Protein AF-A0A0F9FMX0-F1 (afdb_monomer_lite)

pLDDT: mean 75.03, std 14.75, range [42.56, 93.94]

Foldseek 3Di:
DPPVVVVVVVVVCVVCPDPCPDDPPPPPPPPDDDADKFFFPDFPADAPDPPFFTWTQTPVRDIDGDPDRIDGDPVRRVVVVPD

Organism: NCBI:txid412755

Structure (mmCIF, N/CA/C/O backbone):
data_AF-A0A0F9FMX0-F1
#
_entry.id   AF-A0A0F9FMX0-F1
#
loop_
_atom_site.group_PDB
_atom_site.id
_atom_site.type_symbol
_atom_site.label_atom_id
_atom_site.label_alt_id
_atom_site.label_comp_id
_atom_site.label_asym_id
_atom_site.label_entity_id
_atom_site.label_seq_id
_atom_site.pdbx_PDB_ins_code
_atom_site.Cartn_x
_atom_site.Cartn_y
_atom_site.Cartn_z
_atom_site.occupancy
_atom_site.B_iso_or_equiv
_atom_site.auth_seq_id
_atom_site.auth_comp_id
_atom_site.auth_asym_id
_atom_site.auth_atom_id
_atom_site.pdbx_PDB_model_num
ATOM 1 N N . MET A 1 1 ? 42.261 19.124 44.326 1.00 54.97 1 MET A N 1
ATOM 2 C CA . MET A 1 1 ? 41.391 17.931 44.215 1.00 54.97 1 MET A CA 1
ATOM 3 C C . MET A 1 1 ? 40.833 17.751 42.794 1.00 54.97 1 MET A C 1
ATOM 5 O O . MET A 1 1 ? 39.681 17.393 42.645 1.00 54.97 1 MET A O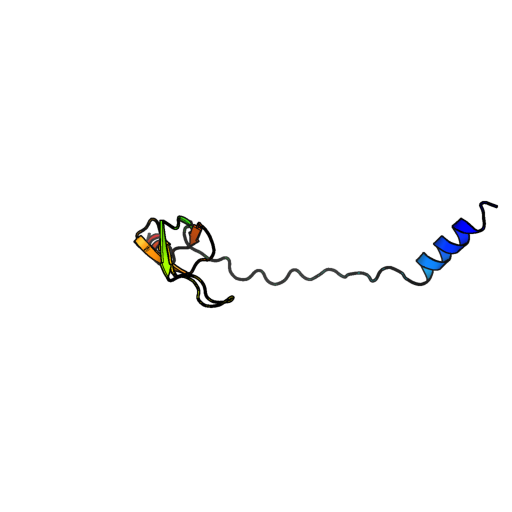 1
ATOM 9 N N . PHE A 1 2 ? 41.638 17.968 41.745 1.00 50.16 2 PHE A N 1
ATOM 10 C CA . PHE A 1 2 ? 41.180 17.908 40.339 1.00 50.16 2 PHE A CA 1
ATOM 11 C C . PHE A 1 2 ? 41.668 16.643 39.597 1.00 50.16 2 PHE A C 1
ATOM 13 O O . PHE A 1 2 ? 41.164 16.274 38.548 1.00 50.16 2 PHE A O 1
ATOM 20 N N . TRP A 1 3 ? 42.645 15.935 40.174 1.00 42.75 3 TRP A N 1
ATOM 21 C CA . TRP A 1 3 ? 43.333 14.804 39.539 1.00 42.75 3 TRP A CA 1
ATOM 22 C C . TRP A 1 3 ? 42.681 13.434 39.778 1.00 42.75 3 TRP A C 1
ATOM 24 O O . TRP A 1 3 ? 43.067 12.455 39.146 1.00 42.75 3 TRP A O 1
ATOM 34 N N . ARG A 1 4 ? 41.721 13.330 40.708 1.00 54.56 4 ARG A N 1
ATOM 35 C CA . ARG A 1 4 ? 41.051 12.052 41.016 1.00 54.56 4 ARG A CA 1
ATOM 36 C C . ARG A 1 4 ? 39.896 11.736 40.056 1.00 54.56 4 ARG A C 1
ATOM 38 O O . ARG A 1 4 ? 39.654 10.558 39.821 1.00 54.56 4 ARG A O 1
ATOM 45 N N . GLU A 1 5 ? 39.249 12.753 39.483 1.00 51.75 5 GLU A N 1
ATOM 46 C CA . GLU A 1 5 ? 38.140 12.612 38.519 1.00 51.75 5 GLU A CA 1
ATOM 47 C C . GLU A 1 5 ? 38.637 12.024 37.185 1.00 51.75 5 GLU A C 1
ATOM 49 O O . GLU A 1 5 ? 38.191 10.960 36.763 1.00 51.75 5 GLU A O 1
ATOM 54 N N . LEU A 1 6 ? 39.676 12.639 36.601 1.00 56.25 6 LEU A N 1
ATOM 55 C CA . LEU A 1 6 ? 40.271 12.241 35.316 1.00 56.25 6 LEU A CA 1
ATOM 56 C C . LEU A 1 6 ? 40.777 10.792 35.298 1.00 56.25 6 LEU A C 1
ATOM 58 O O . LEU A 1 6 ? 40.755 10.135 34.259 1.00 56.25 6 LEU A O 1
ATOM 62 N N . LYS A 1 7 ? 41.217 10.274 36.453 1.00 57.75 7 LYS A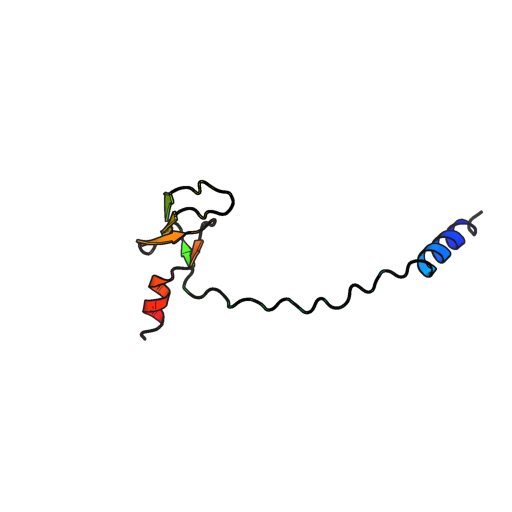 N 1
ATOM 63 C CA . LYS A 1 7 ? 41.743 8.907 36.582 1.00 57.75 7 LYS A CA 1
ATOM 64 C C . LYS A 1 7 ? 40.646 7.836 36.564 1.00 57.75 7 LYS A C 1
ATOM 66 O O . LYS A 1 7 ? 40.932 6.690 36.238 1.00 57.75 7 LYS A O 1
ATOM 71 N N . ARG A 1 8 ? 39.398 8.184 36.910 1.00 56.97 8 ARG A N 1
ATOM 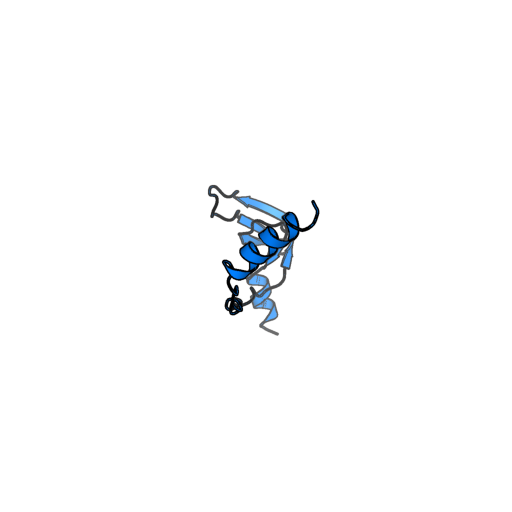72 C CA . ARG A 1 8 ? 38.246 7.269 36.798 1.00 56.97 8 ARG A CA 1
ATOM 73 C C . ARG A 1 8 ? 37.751 7.153 35.360 1.00 56.97 8 ARG A C 1
ATOM 75 O O . ARG A 1 8 ? 37.408 6.056 34.934 1.00 56.97 8 ARG A O 1
ATOM 82 N N . GLU A 1 9 ? 37.759 8.254 34.615 1.00 54.09 9 GLU A N 1
ATOM 83 C CA . GLU A 1 9 ? 37.305 8.282 33.218 1.00 54.09 9 GLU A CA 1
ATOM 84 C C . GLU A 1 9 ? 38.238 7.508 32.275 1.00 54.09 9 GLU A C 1
ATOM 86 O O . GLU A 1 9 ? 37.782 6.906 31.303 1.00 54.09 9 GLU A O 1
ATOM 91 N N . THR A 1 10 ? 39.537 7.461 32.584 1.00 57.03 10 THR A N 1
ATOM 92 C CA . THR A 1 10 ? 40.519 6.703 31.791 1.00 57.03 10 THR A CA 1
ATOM 93 C C . THR A 1 10 ? 40.346 5.192 31.949 1.00 57.03 10 THR A C 1
ATOM 95 O O . THR A 1 10 ? 40.326 4.474 30.954 1.00 57.03 10 THR A O 1
ATOM 98 N N . ILE A 1 11 ? 40.130 4.708 33.176 1.00 59.28 11 ILE A N 1
ATOM 99 C CA . ILE A 1 11 ? 39.953 3.270 33.452 1.00 59.28 11 ILE A CA 1
ATOM 100 C C . ILE A 1 11 ? 38.677 2.727 32.784 1.00 59.28 11 ILE A C 1
ATOM 102 O O . ILE A 1 11 ? 38.662 1.601 32.290 1.00 59.28 11 ILE A O 1
ATOM 106 N N . ALA A 1 12 ? 37.611 3.531 32.731 1.00 58.84 12 ALA A N 1
ATOM 107 C CA . ALA A 1 1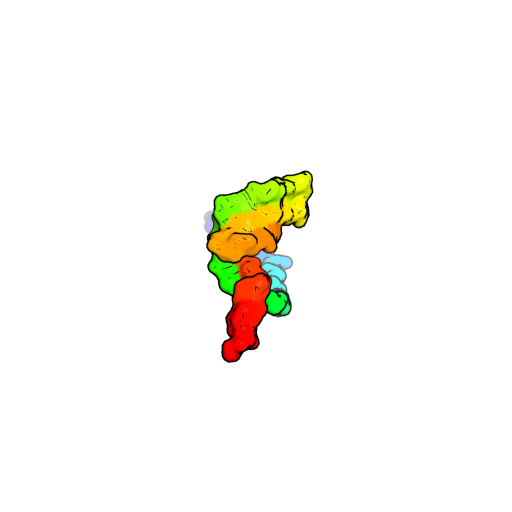2 ? 36.353 3.130 32.104 1.00 58.84 12 ALA A CA 1
ATOM 108 C C . ALA A 1 12 ? 36.474 2.927 30.580 1.00 58.84 12 ALA A C 1
ATOM 110 O O . ALA A 1 12 ? 35.820 2.037 30.040 1.00 58.84 12 ALA A O 1
ATOM 111 N N . ASN A 1 13 ? 37.328 3.704 29.901 1.00 56.56 13 ASN A N 1
ATOM 112 C CA . ASN A 1 13 ? 37.554 3.589 28.454 1.00 56.56 13 ASN A CA 1
ATOM 113 C C . ASN A 1 13 ? 38.508 2.447 28.061 1.00 56.56 13 ASN A C 1
ATOM 115 O O . ASN A 1 13 ? 38.396 1.933 26.953 1.00 56.56 13 ASN A O 1
ATOM 119 N N . GLU A 1 14 ? 39.424 2.025 28.940 1.00 57.84 14 GLU A N 1
ATOM 120 C CA . GLU A 1 14 ? 40.321 0.887 28.660 1.00 57.84 14 GLU A CA 1
ATOM 121 C C . GLU A 1 14 ? 39.646 -0.480 28.852 1.00 57.84 14 GLU A C 1
ATOM 123 O O . GLU A 1 14 ? 39.959 -1.426 28.132 1.00 57.84 14 GLU A O 1
ATOM 128 N N . LEU A 1 15 ? 38.714 -0.608 29.805 1.00 59.69 15 LEU A N 1
ATOM 129 C CA . LEU A 1 15 ? 38.086 -1.897 30.144 1.00 59.69 15 LEU A CA 1
ATOM 130 C C . LEU A 1 15 ? 36.878 -2.260 29.270 1.00 59.69 15 LEU A C 1
ATOM 132 O O . LEU A 1 15 ? 36.518 -3.433 29.192 1.00 59.69 15 LEU A O 1
ATOM 136 N N . TYR A 1 16 ? 36.267 -1.281 28.605 1.00 60.88 16 TYR A N 1
ATOM 137 C CA . TYR A 1 16 ? 35.145 -1.487 27.693 1.00 60.88 16 TYR A CA 1
ATOM 138 C C . TYR A 1 16 ? 35.373 -0.684 26.415 1.00 60.88 16 TYR A C 1
ATOM 140 O O . TYR A 1 16 ? 34.723 0.348 26.221 1.00 60.88 16 TYR A O 1
ATOM 148 N N . PRO A 1 17 ? 36.274 -1.133 25.519 1.00 66.62 17 PRO A N 1
ATOM 149 C CA . PRO A 1 17 ? 36.246 -0.617 24.164 1.00 66.62 17 PRO A CA 1
ATOM 150 C C . PRO A 1 17 ? 34.820 -0.835 23.636 1.00 66.62 17 PRO A C 1
ATOM 152 O O . PRO A 1 17 ? 34.275 -1.936 23.801 1.00 66.62 17 PRO A O 1
ATOM 155 N N . PRO A 1 18 ? 34.167 0.196 23.072 1.00 68.06 18 PRO A N 1
ATOM 156 C CA . PRO A 1 18 ? 32.844 0.019 22.503 1.00 68.06 18 PRO A CA 1
ATOM 157 C C . PRO A 1 18 ? 32.938 -1.128 21.494 1.00 68.06 18 PRO A C 1
ATOM 159 O O . PRO A 1 18 ? 33.885 -1.147 20.704 1.00 68.06 18 PRO A O 1
ATOM 162 N N . PRO A 1 19 ? 32.024 -2.113 21.540 1.00 67.56 19 PRO A N 1
ATOM 163 C CA . PRO A 1 19 ? 32.064 -3.199 20.582 1.00 67.56 19 PRO A CA 1
ATOM 164 C C . PRO A 1 19 ? 32.035 -2.570 19.196 1.00 67.56 19 PRO A C 1
ATOM 166 O O . PRO A 1 19 ? 31.152 -1.757 18.908 1.00 67.56 19 PRO A O 1
ATOM 169 N N . ASP A 1 20 ? 33.012 -2.921 18.361 1.00 66.06 20 ASP A N 1
ATOM 170 C CA . ASP A 1 20 ? 32.986 -2.587 16.948 1.00 66.06 20 ASP A CA 1
ATOM 171 C C . ASP A 1 20 ? 31.700 -3.192 16.387 1.00 66.06 20 ASP A C 1
ATOM 173 O O . ASP A 1 20 ? 31.613 -4.386 16.092 1.00 66.06 20 ASP A O 1
ATOM 177 N N . LEU A 1 21 ? 30.658 -2.361 16.303 1.00 63.22 21 LEU A N 1
ATOM 178 C CA . LEU A 1 21 ? 29.397 -2.653 15.645 1.00 63.22 21 LEU A CA 1
ATOM 179 C C . LEU A 1 21 ? 29.717 -2.729 14.159 1.00 63.22 21 LEU A C 1
ATOM 181 O O . LEU A 1 21 ? 29.514 -1.781 13.398 1.00 63.22 21 LEU A O 1
ATOM 185 N N . GLY A 1 22 ? 30.328 -3.848 13.773 1.00 59.16 22 GLY A N 1
ATOM 186 C CA . GLY A 1 22 ? 30.776 -4.107 12.428 1.00 59.16 22 GLY A CA 1
ATOM 187 C C . GLY A 1 22 ? 29.640 -3.790 11.477 1.00 59.16 22 GLY A C 1
ATOM 188 O O . GLY A 1 22 ? 28.571 -4.381 11.566 1.00 59.16 22 GLY A O 1
ATOM 189 N N . LYS A 1 23 ? 29.872 -2.834 10.573 1.00 63.16 23 LYS A N 1
ATOM 190 C CA . LYS A 1 23 ? 29.673 -3.092 9.150 1.00 63.16 23 LYS A CA 1
ATOM 191 C C . LYS A 1 23 ? 28.437 -3.912 8.805 1.00 63.16 23 LYS A C 1
ATOM 193 O O . LYS A 1 23 ? 28.657 -4.888 8.103 1.00 63.16 23 LYS A O 1
ATOM 198 N N . PHE A 1 24 ? 27.220 -3.601 9.280 1.00 62.09 24 PHE A N 1
ATOM 199 C CA . PHE A 1 24 ? 26.038 -4.405 8.941 1.00 62.09 24 PHE A CA 1
ATOM 200 C C . PHE A 1 24 ? 26.017 -4.552 7.417 1.00 62.09 24 PHE A C 1
ATOM 202 O O . PHE A 1 24 ? 25.856 -3.534 6.732 1.00 62.09 24 PHE A O 1
ATOM 209 N N . PRO A 1 25 ? 26.244 -5.756 6.854 1.00 64.56 25 PRO A N 1
ATOM 210 C CA . PRO A 1 25 ? 26.187 -5.920 5.417 1.00 64.56 25 PRO A CA 1
ATOM 211 C C . PRO A 1 25 ? 24.747 -5.602 5.053 1.00 64.56 25 PRO A C 1
ATOM 213 O O . PRO A 1 25 ? 23.831 -6.310 5.471 1.00 64.56 25 PRO A O 1
ATOM 216 N N . GLY A 1 26 ? 24.547 -4.459 4.390 1.00 61.00 26 GLY A N 1
ATOM 217 C CA . GLY A 1 26 ? 23.226 -3.921 4.109 1.00 61.00 26 GLY A CA 1
ATOM 218 C C . GLY A 1 26 ? 22.339 -5.038 3.582 1.00 61.00 26 GLY A C 1
ATOM 219 O O . GLY A 1 26 ? 22.670 -5.664 2.574 1.00 61.00 26 GLY A O 1
ATOM 220 N N . GLY A 1 27 ? 21.261 -5.334 4.314 1.00 65.56 27 GLY A N 1
ATOM 221 C CA . GLY A 1 27 ? 20.360 -6.426 3.971 1.00 65.56 27 GLY A CA 1
ATOM 222 C C . GLY A 1 27 ? 19.966 -6.323 2.502 1.00 65.56 27 GLY A C 1
ATOM 223 O O . GLY A 1 27 ? 19.724 -5.219 2.001 1.00 65.56 27 GLY A O 1
ATOM 224 N N . LYS A 1 28 ? 19.950 -7.461 1.793 1.00 68.75 28 LYS A N 1
ATOM 225 C CA . LYS A 1 28 ? 19.567 -7.520 0.377 1.00 68.75 28 LYS A CA 1
ATOM 226 C C . LYS A 1 28 ? 18.268 -6.735 0.204 1.00 68.75 28 LYS A C 1
ATOM 228 O O . LYS A 1 28 ? 17.224 -7.151 0.704 1.00 68.75 28 LYS A O 1
ATOM 233 N N . ARG A 1 29 ? 18.335 -5.583 -0.473 1.00 68.50 29 ARG A N 1
ATOM 234 C CA . ARG A 1 29 ? 17.139 -4.813 -0.822 1.00 68.50 29 ARG A CA 1
ATOM 235 C C . ARG A 1 29 ? 16.268 -5.750 -1.647 1.00 68.50 29 ARG A C 1
ATOM 237 O O . ARG A 1 29 ? 16.654 -6.137 -2.749 1.00 68.50 29 ARG A O 1
ATOM 244 N N . GLY A 1 30 ? 15.134 -6.163 -1.084 1.00 68.25 30 GLY A N 1
ATOM 245 C CA . GLY A 1 30 ? 14.158 -6.959 -1.817 1.00 68.25 30 GLY A CA 1
ATOM 246 C C . GLY A 1 30 ? 13.783 -6.249 -3.124 1.00 68.25 30 GLY A C 1
ATOM 247 O O . GLY A 1 30 ? 13.927 -5.024 -3.221 1.00 68.25 30 GLY A O 1
ATOM 248 N N . PRO A 1 31 ? 13.315 -6.983 -4.145 1.00 71.50 31 PRO A N 1
ATOM 249 C CA . PRO A 1 31 ? 12.965 -6.383 -5.423 1.00 71.50 31 PRO A CA 1
ATOM 250 C C . PRO A 1 31 ? 11.991 -5.222 -5.206 1.00 71.50 31 PRO A C 1
ATOM 252 O O . PRO A 1 31 ? 10.937 -5.379 -4.583 1.00 71.50 31 PRO A O 1
ATOM 255 N N . GLN A 1 32 ? 12.352 -4.042 -5.717 1.00 73.19 32 GLN A N 1
ATOM 256 C CA . GLN A 1 32 ? 11.508 -2.861 -5.600 1.00 73.19 32 GLN A CA 1
ATOM 257 C C . GLN A 1 32 ? 10.137 -3.172 -6.206 1.00 73.19 32 GLN A C 1
ATOM 259 O O . GLN A 1 32 ? 10.039 -3.620 -7.352 1.00 73.19 32 GLN A O 1
ATOM 264 N N . ARG A 1 33 ? 9.066 -2.944 -5.437 1.00 69.44 33 ARG A N 1
ATOM 265 C CA . ARG A 1 33 ? 7.697 -3.137 -5.932 1.00 69.44 33 ARG A CA 1
ATOM 266 C C . ARG A 1 33 ? 7.486 -2.249 -7.165 1.00 69.44 33 ARG A C 1
ATOM 268 O O . ARG A 1 33 ? 7.672 -1.036 -7.094 1.00 69.44 33 ARG A O 1
ATOM 275 N N . LYS A 1 34 ? 7.113 -2.859 -8.291 1.00 74.75 34 LYS A N 1
ATOM 276 C CA . LYS A 1 34 ? 6.943 -2.198 -9.599 1.00 74.75 34 LYS A CA 1
ATOM 277 C C . LYS A 1 34 ? 5.477 -1.814 -9.834 1.00 74.75 34 LYS A C 1
ATOM 279 O O . LYS A 1 34 ? 4.584 -2.485 -9.325 1.00 74.75 34 LYS A O 1
ATOM 284 N N . GLY A 1 35 ? 5.243 -0.791 -10.655 1.00 81.19 35 GLY A N 1
ATOM 285 C CA . GLY A 1 35 ? 3.912 -0.296 -11.036 1.00 81.19 35 GLY A CA 1
ATOM 286 C C . GLY A 1 35 ? 3.659 1.143 -10.574 1.00 81.19 35 GLY A C 1
ATOM 287 O O . GLY A 1 35 ? 4.310 1.587 -9.617 1.00 81.19 35 GLY A O 1
ATOM 288 N N . PRO A 1 36 ? 2.756 1.879 -11.247 1.00 87.06 36 PRO A N 1
ATOM 289 C CA . PRO A 1 36 ? 2.463 3.266 -10.909 1.00 87.06 36 PRO A CA 1
ATOM 290 C C . PRO A 1 36 ? 1.799 3.360 -9.533 1.00 87.06 36 PRO A C 1
ATOM 292 O O . PRO A 1 36 ? 1.003 2.497 -9.150 1.00 87.06 36 PRO A O 1
ATOM 295 N N . LEU A 1 37 ? 2.147 4.410 -8.789 1.00 90.00 37 LEU A N 1
ATOM 296 C CA . LEU A 1 37 ? 1.463 4.777 -7.552 1.00 90.00 37 LEU A CA 1
ATOM 297 C C . LEU A 1 37 ? 0.169 5.507 -7.908 1.00 90.00 37 LEU A C 1
ATOM 299 O O . LEU A 1 37 ? 0.199 6.489 -8.642 1.00 90.00 37 LEU A O 1
ATOM 303 N N . ARG A 1 38 ? -0.943 5.025 -7.367 1.00 90.56 38 ARG A N 1
ATOM 304 C CA . ARG A 1 38 ? -2.292 5.549 -7.577 1.00 90.56 38 ARG A CA 1
ATOM 305 C C . ARG A 1 38 ? -2.883 5.953 -6.234 1.00 90.56 38 ARG A C 1
ATOM 307 O O . ARG A 1 38 ? -2.562 5.326 -5.219 1.00 90.56 38 ARG A O 1
ATOM 314 N N . ARG A 1 39 ? -3.692 7.013 -6.206 1.00 93.94 39 ARG A N 1
ATOM 315 C CA . ARG A 1 39 ? -4.373 7.444 -4.978 1.00 93.94 39 ARG A CA 1
ATOM 316 C C . ARG A 1 39 ? -5.496 6.473 -4.631 1.00 93.94 39 ARG A C 1
ATOM 318 O O . ARG A 1 39 ? -6.136 5.925 -5.526 1.00 93.94 39 ARG A O 1
ATOM 325 N N . VAL A 1 40 ? -5.702 6.258 -3.338 1.00 92.75 40 VAL A N 1
ATOM 326 C CA . VAL A 1 40 ? -6.856 5.539 -2.799 1.00 92.75 40 VAL A CA 1
ATOM 327 C C . VAL A 1 40 ? -8.048 6.488 -2.790 1.00 92.75 40 VAL A C 1
ATOM 329 O O . VAL A 1 40 ? -7.957 7.580 -2.236 1.00 92.75 40 VAL A O 1
ATOM 332 N N . VAL A 1 41 ? -9.142 6.067 -3.418 1.00 93.75 41 VAL A N 1
ATOM 333 C CA . VAL A 1 41 ? -10.404 6.817 -3.493 1.00 93.75 41 VAL A CA 1
ATOM 334 C C . VAL A 1 41 ? -11.334 6.408 -2.360 1.00 93.75 41 VAL A C 1
ATOM 336 O O . VAL A 1 41 ? -11.957 7.257 -1.732 1.00 93.75 41 VAL A O 1
ATOM 339 N N . LYS A 1 42 ? -11.428 5.103 -2.087 1.00 92.12 42 LYS A N 1
ATOM 340 C CA . LYS A 1 42 ? -12.347 4.562 -1.086 1.00 92.12 42 LYS A CA 1
ATOM 341 C C . LYS A 1 42 ? -11.799 3.281 -0.471 1.00 92.12 42 LYS A C 1
ATOM 343 O 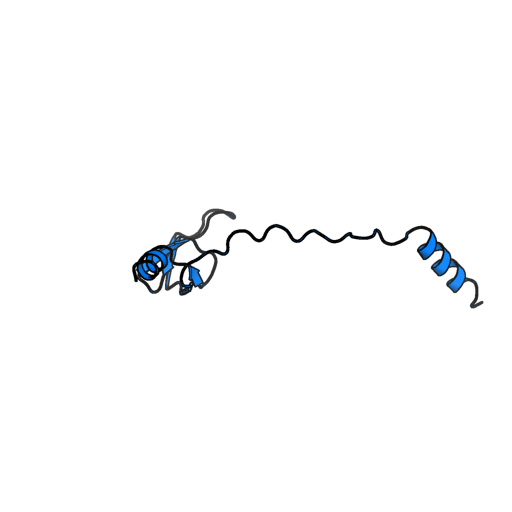O . LYS A 1 42 ? -11.229 2.453 -1.177 1.00 92.12 42 LYS A O 1
ATOM 348 N N . THR A 1 43 ? -12.024 3.089 0.822 1.00 91.44 43 THR A N 1
ATOM 349 C CA . THR A 1 43 ? -11.809 1.798 1.488 1.00 91.44 43 THR A CA 1
ATOM 350 C C . THR A 1 43 ? -13.074 0.956 1.342 1.00 91.44 43 THR A C 1
ATOM 352 O O . THR A 1 43 ? -14.162 1.404 1.692 1.00 91.44 43 THR A O 1
ATOM 355 N N . LEU A 1 44 ? -12.942 -0.236 0.759 1.00 90.81 44 LEU A N 1
ATOM 356 C CA . LEU A 1 44 ? -14.045 -1.172 0.522 1.00 90.81 44 LEU A CA 1
ATOM 357 C C . LEU A 1 44 ? -14.238 -2.127 1.699 1.00 90.81 44 LEU A C 1
ATOM 359 O O . LEU A 1 44 ? -15.371 -2.410 2.072 1.00 90.81 44 LEU A O 1
ATOM 363 N N . LYS A 1 45 ? -13.136 -2.618 2.275 1.00 90.31 45 LYS A N 1
ATOM 364 C CA . LYS A 1 45 ? -13.149 -3.484 3.455 1.00 90.31 45 LYS A CA 1
ATOM 365 C C . LYS A 1 45 ? -12.056 -3.041 4.418 1.00 90.31 45 LYS A C 1
ATOM 367 O O . LYS A 1 45 ? -10.899 -2.923 4.011 1.00 90.31 45 LYS A O 1
ATOM 372 N N . GLU A 1 46 ? -12.422 -2.804 5.670 1.00 86.69 46 GLU A N 1
ATOM 373 C CA . GLU A 1 46 ? -11.458 -2.534 6.735 1.00 86.69 46 GLU A CA 1
ATOM 374 C C . GLU A 1 46 ? -10.684 -3.808 7.103 1.00 86.69 46 GLU A C 1
ATOM 376 O O . GLU A 1 46 ? -11.137 -4.931 6.873 1.00 86.69 46 GLU A O 1
ATOM 381 N N . SER A 1 47 ? -9.470 -3.634 7.615 1.00 85.56 47 SER A N 1
ATOM 382 C CA . SER A 1 47 ? -8.649 -4.737 8.108 1.00 85.56 47 SER A CA 1
ATOM 383 C C . SER A 1 47 ? -9.179 -5.220 9.456 1.00 85.56 47 SER A C 1
ATOM 385 O O . SER A 1 47 ? -9.254 -4.429 10.392 1.00 85.56 47 SER A O 1
ATOM 387 N N . GLU A 1 48 ? -9.484 -6.510 9.570 1.00 80.94 48 GLU A N 1
ATOM 388 C CA . GLU A 1 48 ? -9.925 -7.127 10.831 1.00 80.94 48 GLU A CA 1
ATOM 389 C C . GLU A 1 48 ? -8.736 -7.515 11.739 1.00 80.94 48 GLU A C 1
ATOM 391 O O . GLU A 1 48 ? -8.905 -7.673 12.946 1.00 80.94 48 GLU A O 1
ATOM 396 N N . GLY A 1 49 ? -7.519 -7.617 11.187 1.00 80.31 49 GLY A N 1
ATOM 397 C CA . GLY A 1 49 ? -6.303 -7.993 11.911 1.00 80.31 49 GLY A CA 1
ATOM 398 C C . GLY A 1 49 ? -5.140 -7.010 11.742 1.00 80.31 49 GLY A C 1
ATOM 399 O O . GLY A 1 49 ? -5.045 -6.287 10.754 1.00 80.31 49 GLY A O 1
ATOM 400 N N . ILE A 1 50 ? -4.190 -7.039 12.688 1.00 73.88 50 ILE A N 1
ATOM 401 C CA . ILE A 1 50 ? -2.966 -6.201 12.685 1.00 73.88 50 ILE A CA 1
ATOM 402 C C . ILE A 1 50 ? -2.105 -6.454 11.431 1.00 73.88 50 ILE A C 1
ATOM 404 O O . ILE A 1 50 ? -1.388 -5.571 10.959 1.00 73.88 50 ILE A O 1
ATOM 408 N N . PHE A 1 51 ? -2.179 -7.665 10.872 1.00 77.06 51 PHE A N 1
ATOM 409 C CA . PHE A 1 51 ? -1.421 -8.066 9.686 1.00 77.06 51 PHE A CA 1
ATOM 410 C C . PHE A 1 51 ? -2.231 -7.999 8.386 1.00 77.06 51 PHE A C 1
ATOM 412 O O . PHE A 1 51 ? -1.640 -8.044 7.300 1.00 77.06 51 PHE A O 1
ATOM 419 N N . ASP A 1 52 ? -3.552 -7.844 8.479 1.00 82.50 52 ASP A N 1
ATOM 420 C CA . ASP A 1 52 ? -4.435 -7.811 7.320 1.00 82.50 52 ASP A CA 1
ATOM 421 C C . ASP A 1 52 ? -4.460 -6.422 6.721 1.00 82.50 52 ASP A C 1
ATOM 423 O O . ASP A 1 52 ? -4.641 -5.435 7.414 1.00 82.50 52 ASP A O 1
ATOM 427 N N . ARG A 1 53 ? -4.298 -6.317 5.406 1.00 85.44 53 ARG A N 1
ATOM 428 C CA . ARG A 1 53 ? -4.367 -5.018 4.736 1.00 85.44 53 ARG A CA 1
ATOM 429 C C . ARG A 1 53 ? -5.808 -4.715 4.341 1.00 85.44 53 ARG A C 1
ATOM 431 O O . ARG A 1 53 ? -6.436 -5.587 3.738 1.00 85.44 53 ARG A O 1
ATOM 438 N N . PRO A 1 54 ? -6.306 -3.488 4.566 1.00 89.25 54 PRO A N 1
ATOM 439 C CA . PRO A 1 54 ? -7.641 -3.130 4.122 1.00 89.25 54 PRO A CA 1
ATOM 440 C C . PRO A 1 54 ? -7.706 -3.149 2.593 1.00 89.25 54 PRO A C 1
ATOM 442 O O . PRO A 1 54 ? -6.725 -2.841 1.899 1.00 89.25 54 PRO A O 1
ATOM 445 N N . VAL A 1 55 ? -8.870 -3.528 2.074 1.00 92.06 55 VAL A N 1
ATOM 446 C CA . VAL A 1 55 ? -9.162 -3.555 0.641 1.00 92.06 55 VAL A CA 1
ATOM 447 C C . VAL A 1 55 ? -9.587 -2.155 0.223 1.00 92.06 55 VAL A C 1
ATOM 449 O O . VAL A 1 55 ? -10.533 -1.595 0.773 1.00 92.06 55 VAL A O 1
ATOM 452 N N . VAL A 1 56 ? -8.894 -1.585 -0.756 1.00 92.88 56 VAL A N 1
ATOM 453 C CA . VAL A 1 56 ? -9.052 -0.203 -1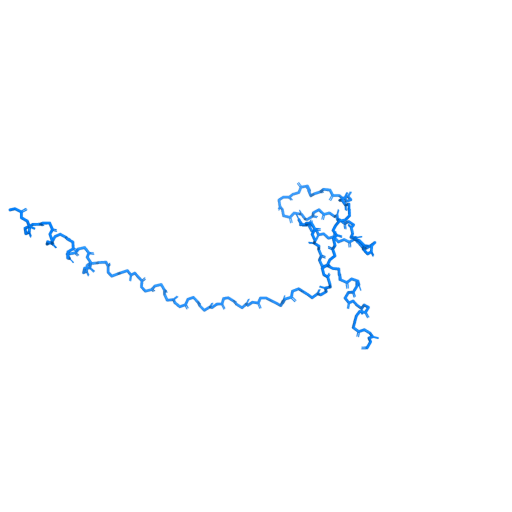.207 1.00 92.88 56 VAL A CA 1
ATOM 454 C C . VAL A 1 56 ? -9.280 -0.127 -2.715 1.00 92.88 56 VAL A C 1
ATOM 456 O O . VAL A 1 56 ? -8.691 -0.884 -3.489 1.00 92.88 56 VAL A O 1
ATOM 459 N N . LEU A 1 57 ? -10.112 0.824 -3.130 1.00 93.50 57 LEU A N 1
ATOM 460 C CA . LEU A 1 57 ? -10.335 1.221 -4.515 1.00 93.50 57 LEU A CA 1
ATOM 461 C C . LEU A 1 57 ? -9.386 2.367 -4.880 1.00 93.50 57 LEU A C 1
ATOM 463 O O . LEU A 1 57 ? -9.267 3.346 -4.136 1.00 93.50 57 LEU A O 1
ATOM 467 N N . LEU A 1 58 ? -8.711 2.248 -6.019 1.00 93.88 58 LEU A N 1
ATOM 468 C CA . LEU A 1 58 ? -7.786 3.257 -6.534 1.00 93.88 58 LEU A CA 1
ATOM 469 C C . LEU A 1 58 ? -8.458 4.197 -7.539 1.00 93.88 58 LEU A C 1
ATOM 471 O O . LEU A 1 58 ? -9.479 3.861 -8.117 1.00 93.88 58 LEU A O 1
ATOM 475 N N . GLU A 1 59 ? -7.817 5.336 -7.819 1.00 93.62 59 GLU A N 1
ATOM 476 C CA . GLU A 1 59 ? -8.255 6.321 -8.834 1.00 93.62 59 GLU A CA 1
ATOM 477 C C . GLU A 1 59 ? -8.368 5.757 -10.261 1.00 93.62 59 GLU A C 1
ATOM 479 O O . GLU A 1 59 ? -8.919 6.406 -11.137 1.00 93.62 59 GLU A O 1
ATOM 484 N N . CYS A 1 60 ? -7.784 4.585 -10.513 1.00 91.25 60 CYS A N 1
ATOM 485 C CA . CYS A 1 60 ? -7.851 3.885 -11.791 1.00 91.25 60 CYS A CA 1
ATOM 486 C C . CYS A 1 60 ? -8.881 2.745 -11.790 1.00 91.25 60 CYS A C 1
ATOM 488 O O . CYS A 1 60 ? -8.717 1.798 -12.553 1.00 91.25 60 CYS A O 1
ATOM 490 N N . ASP A 1 61 ? -9.850 2.787 -10.872 1.00 91.75 61 ASP A N 1
ATOM 491 C CA . ASP A 1 61 ? -10.926 1.805 -10.665 1.00 91.75 61 ASP A CA 1
ATOM 492 C C . ASP A 1 61 ? -10.471 0.368 -10.359 1.00 91.75 61 ASP A C 1
ATOM 494 O O . ASP A 1 61 ? -11.267 -0.565 -10.280 1.00 91.75 61 ASP A O 1
ATOM 498 N N . HIS A 1 62 ? -9.178 0.174 -10.100 1.00 91.06 62 HIS A N 1
ATOM 499 C CA . HIS A 1 62 ? -8.634 -1.107 -9.670 1.00 91.06 62 HIS A CA 1
ATOM 500 C C . HIS A 1 62 ? -8.654 -1.252 -8.149 1.00 91.06 62 HIS A C 1
ATOM 502 O O . HIS A 1 62 ? -8.357 -0.313 -7.404 1.00 91.06 62 HIS A O 1
ATOM 508 N N . VAL A 1 63 ? -8.914 -2.476 -7.695 1.00 91.56 63 VAL A N 1
ATOM 509 C CA . VAL A 1 63 ? -8.937 -2.838 -6.276 1.00 91.56 63 VAL A CA 1
ATOM 510 C C . VAL A 1 63 ? -7.591 -3.429 -5.860 1.00 91.56 63 VAL A C 1
ATOM 512 O O . VAL A 1 63 ? -6.999 -4.242 -6.569 1.00 91.56 63 VAL A O 1
ATOM 515 N N . THR A 1 64 ? -7.080 -3.013 -4.704 1.00 90.06 64 THR A N 1
ATOM 516 C CA . THR A 1 64 ? -5.850 -3.558 -4.114 1.00 90.06 64 THR A CA 1
ATOM 517 C C . THR A 1 64 ? -5.909 -3.503 -2.592 1.00 90.06 64 THR A C 1
ATOM 519 O O . THR A 1 64 ? -6.865 -2.996 -2.022 1.00 90.06 64 THR A O 1
ATOM 522 N N . THR A 1 65 ? -4.881 -4.003 -1.914 1.00 90.31 65 THR A N 1
ATOM 523 C CA . THR A 1 65 ? -4.776 -3.935 -0.452 1.00 90.31 65 THR A CA 1
ATOM 524 C C . THR A 1 65 ? -3.671 -2.964 -0.031 1.00 90.31 65 THR A C 1
ATOM 526 O O . THR A 1 65 ? -2.523 -3.125 -0.467 1.00 90.31 65 THR A O 1
ATOM 529 N N . SER A 1 66 ? -3.967 -1.972 0.814 1.00 87.06 66 SER A N 1
ATOM 530 C CA . SER A 1 66 ? -2.994 -0.937 1.206 1.00 87.06 66 SER A CA 1
ATOM 531 C C . SER A 1 66 ? -3.329 -0.280 2.539 1.00 87.06 66 SER A C 1
ATOM 533 O O . SER A 1 66 ? -4.451 0.152 2.732 1.00 87.06 66 SER A O 1
ATOM 535 N N . TRP A 1 67 ? -2.326 -0.092 3.399 1.00 83.81 67 TRP A N 1
ATOM 536 C CA . TRP A 1 67 ? -2.437 0.716 4.624 1.00 83.81 67 TRP A CA 1
ATOM 537 C C . TRP A 1 67 ? -2.380 2.232 4.379 1.00 83.81 67 TRP A C 1
ATOM 539 O O . TRP A 1 67 ? -2.630 3.016 5.286 1.00 83.81 67 TRP A O 1
ATOM 549 N N . GLY A 1 68 ? -1.966 2.659 3.183 1.00 84.62 68 GLY A N 1
ATOM 550 C CA . GLY A 1 68 ? -1.662 4.059 2.887 1.00 84.62 68 GLY A CA 1
ATOM 551 C C . GLY A 1 68 ? -2.602 4.698 1.869 1.00 84.62 68 GLY A C 1
ATOM 552 O O . GLY A 1 68 ? -3.224 4.008 1.065 1.00 84.62 68 GLY A O 1
ATOM 553 N N . VAL A 1 69 ? -2.585 6.036 1.834 1.00 86.88 69 VAL A N 1
ATOM 554 C CA . VAL A 1 69 ? -3.348 6.914 0.913 1.00 86.88 69 VAL A CA 1
ATOM 555 C C . VAL A 1 69 ? -2.999 6.685 -0.567 1.00 86.88 69 VAL A C 1
ATOM 557 O O . VAL A 1 69 ? -3.729 7.090 -1.470 1.00 86.88 69 VAL A O 1
ATOM 560 N N . LYS A 1 70 ? -1.866 6.035 -0.845 1.00 89.31 70 LYS A N 1
ATOM 561 C CA . LYS A 1 70 ? -1.455 5.631 -2.191 1.00 89.31 70 LYS A CA 1
ATOM 562 C C . LYS A 1 70 ? -1.050 4.167 -2.188 1.00 89.31 70 LYS A C 1
ATOM 564 O O . LYS A 1 70 ? -0.340 3.723 -1.288 1.00 89.31 70 LYS A O 1
ATOM 569 N N . ALA A 1 71 ? -1.420 3.453 -3.242 1.00 89.69 71 ALA A N 1
ATOM 570 C CA . ALA A 1 71 ? -1.011 2.073 -3.456 1.00 89.69 71 ALA A CA 1
ATOM 571 C C . ALA A 1 71 ? -0.482 1.881 -4.878 1.00 89.69 71 ALA A C 1
ATOM 573 O O . ALA A 1 71 ? -0.814 2.632 -5.796 1.00 89.69 71 ALA A O 1
ATOM 574 N N . ARG A 1 72 ? 0.365 0.867 -5.078 1.00 88.00 72 ARG A N 1
ATOM 575 C CA . ARG A 1 72 ? 0.810 0.498 -6.428 1.00 88.00 72 ARG A CA 1
ATOM 576 C C . ARG A 1 72 ? -0.243 -0.374 -7.095 1.00 88.00 72 ARG A C 1
ATOM 578 O O . ARG A 1 72 ? -0.674 -1.364 -6.511 1.00 88.00 72 ARG A O 1
ATOM 585 N N . CYS A 1 73 ? -0.596 -0.036 -8.330 1.00 88.06 73 CYS A N 1
ATOM 586 C CA . CYS A 1 73 ? -1.531 -0.821 -9.126 1.00 88.06 73 CYS A CA 1
ATOM 587 C C . CYS A 1 73 ? -0.782 -1.847 -9.997 1.00 88.06 73 CYS A C 1
ATOM 589 O O . CYS A 1 73 ? 0.027 -1.474 -10.853 1.00 88.06 73 CYS A O 1
ATOM 591 N N . SER A 1 74 ? -1.044 -3.140 -9.784 1.00 83.62 74 SER A N 1
ATOM 592 C CA . SER A 1 74 ? -0.483 -4.238 -10.587 1.00 83.62 74 SER A CA 1
ATOM 593 C C . SER A 1 74 ? -1.089 -4.317 -11.986 1.00 83.62 74 SER A C 1
ATOM 595 O O . SER A 1 74 ? -0.372 -4.646 -12.926 1.00 83.62 74 SER A O 1
ATOM 597 N N . GLU A 1 75 ? -2.367 -3.977 -12.142 1.00 85.25 75 GLU A N 1
ATOM 598 C CA . GLU A 1 75 ? -3.046 -4.015 -13.442 1.00 85.25 75 GLU A CA 1
ATOM 599 C C . GLU A 1 75 ? -2.523 -2.919 -14.373 1.00 85.25 75 GLU A C 1
ATOM 601 O O . GLU A 1 75 ? -2.053 -3.212 -15.471 1.00 85.25 75 GLU A O 1
ATOM 606 N N . CYS A 1 76 ? -2.416 -1.674 -13.892 1.00 83.44 76 CYS A N 1
ATOM 607 C CA . CYS A 1 76 ? -1.787 -0.602 -14.671 1.00 83.44 76 CYS A CA 1
ATOM 608 C C . CYS A 1 76 ? -0.328 -0.919 -15.045 1.00 83.44 76 CYS A C 1
ATOM 610 O O . CYS A 1 76 ? 0.164 -0.445 -16.063 1.00 83.44 76 CYS A O 1
ATOM 612 N N . ARG A 1 77 ? 0.388 -1.721 -14.243 1.00 80.88 77 ARG A N 1
ATOM 613 C CA . ARG A 1 77 ? 1.748 -2.162 -14.588 1.00 80.88 77 ARG A CA 1
ATOM 614 C C . ARG A 1 77 ? 1.765 -3.082 -15.813 1.00 80.88 77 ARG A C 1
ATOM 616 O O . ARG A 1 77 ? 2.740 -3.026 -16.557 1.00 80.88 77 ARG A O 1
ATOM 623 N N . LYS A 1 78 ? 0.758 -3.946 -15.994 1.00 77.19 78 LYS A N 1
ATOM 624 C CA . LYS A 1 78 ? 0.684 -4.856 -17.150 1.00 77.19 78 LYS A CA 1
ATOM 625 C C . LYS A 1 78 ? 0.522 -4.062 -18.446 1.00 77.19 78 LYS A C 1
ATOM 627 O O . LYS A 1 78 ? 1.256 -4.323 -19.389 1.00 77.19 78 LYS A O 1
ATOM 632 N N . VAL A 1 79 ? -0.334 -3.036 -18.431 1.00 67.88 79 VAL A N 1
ATOM 633 C CA . VAL A 1 79 ? -0.572 -2.145 -19.582 1.00 67.88 79 VAL A CA 1
ATOM 634 C C . VAL A 1 79 ? 0.717 -1.450 -20.038 1.00 67.88 79 VAL A C 1
ATOM 636 O O . VAL A 1 79 ? 1.030 -1.444 -21.219 1.00 67.88 79 VAL A O 1
ATOM 639 N N . VAL A 1 80 ? 1.529 -0.942 -19.103 1.00 59.47 80 VAL A N 1
ATOM 640 C CA . VAL A 1 80 ? 2.782 -0.222 -19.425 1.00 59.47 80 VAL A CA 1
ATOM 641 C C . VAL A 1 80 ? 3.872 -1.127 -20.025 1.00 59.47 80 VAL A C 1
ATOM 643 O O . VAL A 1 80 ? 4.818 -0.631 -20.621 1.00 59.47 80 VAL A O 1
ATOM 646 N N . LYS A 1 81 ? 3.780 -2.452 -19.868 1.00 56.78 81 LYS A N 1
ATOM 647 C CA . LYS A 1 81 ? 4.776 -3.401 -20.395 1.00 56.78 81 LYS A CA 1
ATOM 648 C C . LYS A 1 81 ? 4.475 -3.921 -21.805 1.00 56.78 81 LYS A C 1
ATOM 650 O O . LYS A 1 81 ? 5.290 -4.678 -22.319 1.00 56.78 81 LYS A O 1
ATOM 655 N N . GLY A 1 82 ? 3.319 -3.579 -22.373 1.00 54.34 82 GLY A N 1
ATOM 656 C CA . GLY A 1 82 ? 2.893 -4.013 -23.707 1.00 54.34 82 GLY A CA 1
ATOM 657 C C . GLY A 1 82 ? 3.099 -2.972 -24.810 1.00 54.34 82 GLY A C 1
ATOM 658 O O . GLY A 1 82 ? 2.427 -3.074 -25.829 1.00 54.34 82 GLY A O 1
ATOM 659 N N . GLY A 1 83 ? 3.950 -1.966 -24.581 1.00 42.56 83 GLY A N 1
ATOM 660 C CA . GLY A 1 83 ? 4.326 -0.941 -25.562 1.00 42.56 83 GLY A CA 1
ATOM 661 C C . GLY A 1 83 ? 5.773 -1.073 -25.999 1.00 42.56 83 GLY A C 1
ATOM 662 O O . GLY A 1 83 ? 6.574 -1.607 -25.194 1.00 42.56 83 GLY A O 1
#

Secondary structure (DSSP, 8-state):
--HHHHHHHHHHHHH-PPP----------PPPPPS-EEEEEEEEE--SSTTPPPEEEETTS-EEE-SSSEEE-HHHHHHHT--

Radius of gyration: 26.41 Å; chains: 1; bounding box: 57×26×70 Å

Sequence (83 aa):
MFWRELKRETIANELYPPPDLGKFPGGKRGPQRKGPLRRVVKTLKESEGIFDRPVVLLECDHVTTSWGVKARCSECRKVVKGG